Protein AF-A0A7X5P7T6-F1 (afdb_monomer)

Organism: Clostridium sporogenes (NCBI:txid1509)

Solvent-accessible surface area (backbone atoms only — not comparable to full-atom values): 5316 Å² total; per-residue (Å²): 132,85,77,64,58,49,72,68,60,46,48,50,56,51,62,74,71,53,60,89,77,46,47,81,42,83,73,48,78,44,51,32,74,54,85,85,52,95,58,90,76,57,48,68,48,75,92,50,49,82,36,61,24,46,32,29,36,32,21,41,86,84,66,49,66,45,27,42,38,36,26,38,46,84,64,42,32,30,39,28,43,47,90,65,74,42,42,41,41,80,79,84

Mean predicted aligned error: 4.64 Å

Sequence (92 aa):
MMKKITEIEAKNLAEENKQNGCVIEYIGVEDVPYKHAAQEYKVFPDELKNKKVYSFHELDKYGAASSQYYIDFEGNVYRDTLPINNQCVKIK

Secondary structure (DSSP, 8-state):
-PPPPPHHHHHHHHHHHPPTT-EEEEEEEEESS-TT-SS--SBPPTTTTT-EEEEEEEE-TTS-EEEEEEEETT--EEEEETTTT-B-EE--

Structure (mmCIF, N/CA/C/O backbone):
data_AF-A0A7X5P7T6-F1
#
_entry.id   AF-A0A7X5P7T6-F1
#
loop_
_atom_site.group_PDB
_atom_site.id
_atom_site.type_symbol
_atom_site.label_atom_id
_atom_site.label_alt_id
_atom_site.label_comp_id
_atom_site.label_asym_id
_atom_site.label_entity_id
_atom_site.label_seq_id
_atom_site.pdbx_PDB_ins_code
_atom_site.Cartn_x
_atom_site.Cartn_y
_atom_site.Cartn_z
_atom_site.occupancy
_atom_site.B_iso_or_equiv
_atom_site.auth_seq_id
_atom_site.auth_comp_id
_atom_site.auth_asym_id
_atom_site.auth_atom_id
_atom_site.pdbx_PDB_model_num
ATOM 1 N N . MET A 1 1 ? -23.507 -5.229 -1.205 1.00 53.94 1 MET A N 1
ATOM 2 C CA . MET A 1 1 ? -22.319 -4.440 -1.600 1.00 53.94 1 MET A CA 1
ATOM 3 C C . MET A 1 1 ? -21.327 -4.497 -0.459 1.00 53.94 1 MET A C 1
ATOM 5 O O . MET A 1 1 ? -21.723 -4.200 0.661 1.00 53.94 1 MET A O 1
ATOM 9 N N . MET A 1 2 ? -20.089 -4.916 -0.717 1.00 65.38 2 MET A N 1
ATOM 10 C CA . MET A 1 2 ? -19.023 -4.835 0.284 1.00 65.38 2 MET A CA 1
ATOM 11 C C . MET A 1 2 ? -18.681 -3.356 0.505 1.00 65.38 2 MET A C 1
ATOM 13 O O . MET A 1 2 ? -18.593 -2.592 -0.460 1.00 65.38 2 MET A O 1
ATOM 17 N N . LYS A 1 3 ? -18.584 -2.930 1.766 1.00 83.38 3 LYS A N 1
ATOM 18 C CA . LYS A 1 3 ? -18.232 -1.550 2.117 1.00 83.38 3 LYS A CA 1
ATOM 19 C C . LYS A 1 3 ? -16.764 -1.331 1.754 1.00 83.38 3 LYS A C 1
ATOM 21 O O . LYS A 1 3 ? -15.918 -2.099 2.194 1.00 83.38 3 LYS A O 1
ATOM 26 N N . LYS A 1 4 ? -16.483 -0.293 0.965 1.00 92.50 4 LYS A N 1
ATOM 27 C CA . LYS A 1 4 ? -15.109 0.125 0.679 1.00 92.50 4 LYS A CA 1
ATOM 28 C C . LYS A 1 4 ? -14.498 0.765 1.917 1.00 92.50 4 LYS A C 1
ATOM 30 O O . LYS A 1 4 ? -15.187 1.535 2.593 1.00 92.50 4 LYS A O 1
ATOM 35 N N . ILE A 1 5 ? -13.231 0.471 2.179 1.00 95.56 5 ILE A N 1
ATOM 36 C CA . ILE A 1 5 ? -12.490 1.173 3.224 1.00 95.56 5 ILE A CA 1
ATOM 37 C C . ILE A 1 5 ? -12.253 2.637 2.828 1.00 95.56 5 ILE A C 1
ATOM 39 O O . ILE A 1 5 ? -12.208 2.989 1.648 1.00 95.56 5 ILE A O 1
ATOM 43 N N . THR A 1 6 ? -12.132 3.489 3.832 1.00 96.50 6 THR A N 1
ATOM 44 C CA . THR A 1 6 ? -11.801 4.910 3.729 1.00 96.50 6 THR A CA 1
ATOM 45 C C . THR A 1 6 ? -10.289 5.124 3.699 1.00 96.50 6 THR A C 1
ATOM 47 O O . THR A 1 6 ? -9.514 4.237 4.047 1.00 96.50 6 THR A O 1
ATOM 50 N N . GLU A 1 7 ? -9.859 6.338 3.353 1.00 96.31 7 GLU A N 1
ATOM 51 C CA . GLU A 1 7 ? -8.446 6.738 3.419 1.00 96.31 7 GLU A CA 1
ATOM 52 C C . GLU A 1 7 ? -7.863 6.584 4.834 1.00 96.31 7 GLU A C 1
ATOM 54 O O . GLU A 1 7 ? -6.734 6.132 4.987 1.00 96.31 7 GLU A O 1
ATOM 59 N N . ILE A 1 8 ? -8.643 6.901 5.875 1.00 96.94 8 ILE A N 1
ATOM 60 C CA . ILE A 1 8 ? -8.214 6.765 7.276 1.00 96.94 8 ILE A CA 1
ATOM 61 C C . ILE A 1 8 ? -8.019 5.288 7.636 1.00 96.94 8 ILE A C 1
ATOM 63 O O . ILE A 1 8 ? -7.012 4.927 8.240 1.00 96.94 8 ILE A O 1
ATOM 67 N N . GLU A 1 9 ? -8.955 4.422 7.239 1.00 97.38 9 GLU A N 1
ATOM 68 C CA . GLU A 1 9 ? -8.835 2.971 7.437 1.00 97.38 9 GLU A CA 1
ATOM 69 C C . GLU A 1 9 ? -7.625 2.408 6.667 1.00 97.38 9 GLU A C 1
ATOM 71 O O . GLU A 1 9 ? -6.863 1.617 7.219 1.00 97.38 9 GLU A O 1
ATOM 76 N N . ALA A 1 10 ? -7.385 2.875 5.438 1.00 97.38 10 ALA A N 1
ATOM 77 C CA . ALA A 1 10 ? -6.215 2.500 4.646 1.00 97.38 10 ALA A CA 1
ATOM 78 C C . ALA A 1 10 ? -4.900 2.970 5.2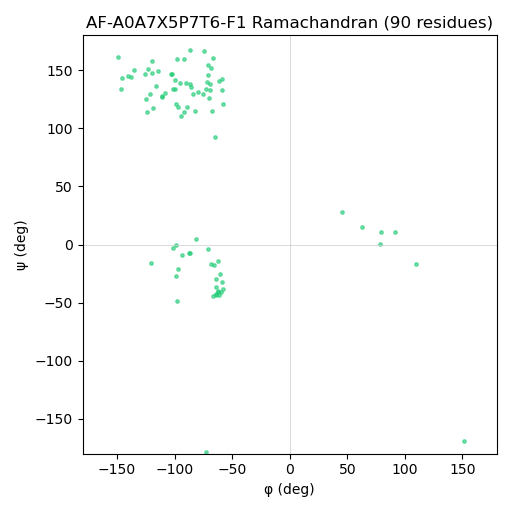85 1.00 97.38 10 ALA A C 1
ATOM 80 O O . ALA A 1 10 ? -3.936 2.207 5.350 1.00 97.38 10 ALA A O 1
ATOM 81 N N . LYS A 1 11 ? -4.865 4.202 5.808 1.00 97.50 11 LYS A N 1
ATOM 82 C CA . LYS A 1 11 ? -3.697 4.741 6.508 1.00 97.50 11 LYS A CA 1
ATOM 83 C C . LYS A 1 11 ? -3.373 3.914 7.747 1.00 97.50 11 LYS A C 1
ATOM 85 O O . LYS A 1 11 ? -2.212 3.583 7.951 1.00 97.50 11 LYS A O 1
ATOM 90 N N . ASN A 1 12 ? -4.377 3.534 8.537 1.00 97.44 12 ASN A N 1
ATOM 91 C CA . ASN A 1 12 ? -4.164 2.685 9.710 1.00 97.44 12 ASN A CA 1
ATOM 92 C C . ASN A 1 12 ? -3.539 1.336 9.324 1.00 97.44 12 ASN A C 1
ATOM 94 O O . ASN A 1 12 ? -2.605 0.891 9.981 1.00 97.44 12 ASN A O 1
ATOM 98 N N . LEU A 1 13 ? -3.987 0.726 8.221 1.00 97.56 13 LEU A N 1
ATOM 99 C CA . LEU A 1 13 ? -3.385 -0.506 7.705 1.00 97.56 13 LEU A CA 1
ATOM 100 C C . LEU A 1 13 ? -1.919 -0.314 7.287 1.00 97.56 13 LEU A C 1
ATOM 102 O O . LEU A 1 13 ? -1.094 -1.182 7.568 1.00 97.56 13 LEU A O 1
ATOM 106 N N . ALA A 1 14 ? -1.568 0.807 6.652 1.00 96.31 14 ALA A N 1
ATOM 107 C CA . ALA A 1 14 ? -0.169 1.126 6.353 1.00 96.31 14 ALA A CA 1
ATOM 108 C C . ALA A 1 14 ? 0.656 1.327 7.639 1.00 96.31 14 ALA A C 1
ATOM 110 O O . ALA A 1 14 ? 1.755 0.791 7.759 1.00 96.31 14 ALA A O 1
ATOM 111 N N . GLU A 1 15 ? 0.108 2.043 8.626 1.00 96.56 15 GLU A N 1
ATOM 112 C CA . GLU A 1 15 ? 0.765 2.317 9.910 1.00 96.56 15 GLU A CA 1
ATOM 113 C C . GLU A 1 15 ? 1.013 1.041 10.732 1.00 96.56 15 GLU A C 1
ATOM 115 O O . GLU A 1 15 ? 2.059 0.911 11.362 1.00 96.56 15 GLU A O 1
ATOM 120 N N . GLU A 1 16 ? 0.095 0.070 10.688 1.00 96.00 16 GLU A N 1
ATOM 121 C CA . GLU A 1 16 ? 0.245 -1.247 11.329 1.00 96.00 16 GLU A CA 1
ATOM 122 C C . GLU A 1 16 ? 1.398 -2.078 10.746 1.00 96.00 16 GLU A C 1
ATOM 124 O O . GLU A 1 16 ? 1.978 -2.905 11.449 1.00 96.00 16 GLU A O 1
ATOM 129 N N . ASN A 1 17 ? 1.714 -1.885 9.463 1.00 93.88 17 ASN A N 1
ATOM 130 C CA . ASN A 1 17 ? 2.712 -2.680 8.741 1.00 93.88 17 ASN A CA 1
ATOM 131 C C . ASN A 1 17 ? 4.062 -1.969 8.588 1.00 93.88 17 ASN A C 1
ATOM 133 O O . ASN A 1 17 ? 5.004 -2.557 8.047 1.00 93.88 17 ASN A O 1
ATOM 137 N N . LYS A 1 18 ? 4.165 -0.721 9.057 1.00 93.69 18 LYS A N 1
ATOM 138 C CA . LYS A 1 18 ? 5.364 0.093 8.886 1.00 93.69 18 LYS A CA 1
ATOM 139 C C . LYS A 1 18 ? 6.537 -0.394 9.727 1.00 93.69 18 LYS A C 1
ATOM 141 O O . LYS A 1 18 ? 6.388 -0.960 10.810 1.00 93.69 18 LYS A O 1
ATOM 146 N N . GLN A 1 19 ? 7.736 -0.084 9.265 1.00 90.56 19 GLN A N 1
ATOM 147 C CA . GLN A 1 19 ? 8.965 -0.303 10.004 1.00 90.56 19 GLN A CA 1
ATOM 148 C C . GLN A 1 19 ? 9.079 0.676 11.180 1.00 90.56 19 GLN A C 1
ATOM 150 O O . GLN A 1 19 ? 8.671 1.843 11.121 1.00 90.56 19 GLN A O 1
ATOM 155 N N . ASN A 1 20 ? 9.681 0.208 12.272 1.00 91.12 20 ASN A N 1
ATOM 156 C CA . ASN A 1 20 ? 9.910 1.036 13.452 1.00 91.12 20 ASN A CA 1
ATOM 157 C C . ASN A 1 20 ? 10.755 2.269 13.109 1.00 91.12 20 ASN A C 1
ATOM 159 O O . ASN A 1 20 ? 11.786 2.171 12.448 1.00 91.12 20 ASN A O 1
ATOM 163 N N . GLY A 1 21 ? 10.317 3.435 13.587 1.00 90.31 21 GLY A N 1
ATOM 164 C CA . GLY A 1 21 ? 10.976 4.712 13.307 1.00 90.31 21 GLY A CA 1
ATOM 165 C C . GLY A 1 21 ? 10.684 5.310 11.926 1.00 90.31 21 GLY A C 1
ATOM 166 O O . GLY A 1 21 ? 11.196 6.390 11.650 1.00 90.31 21 GLY A O 1
ATOM 167 N N . CYS A 1 22 ? 9.862 4.661 11.092 1.00 94.12 22 CYS A N 1
ATOM 168 C CA . CYS A 1 22 ? 9.370 5.237 9.839 1.00 94.12 22 CYS A CA 1
ATOM 169 C C . CYS A 1 22 ? 8.033 5.969 10.033 1.00 94.12 22 CYS A C 1
ATOM 171 O O . CYS A 1 22 ? 7.294 5.707 10.994 1.00 94.12 22 CYS A O 1
ATOM 173 N N . VAL A 1 23 ? 7.715 6.864 9.100 1.00 96.12 23 VAL A N 1
ATOM 174 C CA . VAL A 1 23 ? 6.439 7.591 9.022 1.00 96.12 23 VAL A CA 1
ATOM 175 C C . VAL A 1 23 ? 5.721 7.283 7.714 1.00 96.12 23 VAL A C 1
ATOM 177 O O . VAL A 1 23 ? 6.362 7.046 6.692 1.00 96.12 23 VAL A O 1
ATOM 180 N N . ILE A 1 24 ? 4.389 7.277 7.760 1.00 97.12 24 ILE A N 1
ATOM 181 C CA . ILE A 1 24 ? 3.536 7.045 6.595 1.00 97.12 24 ILE A CA 1
ATOM 182 C C . ILE A 1 24 ? 3.038 8.383 6.046 1.00 97.12 24 ILE A C 1
ATOM 184 O O . ILE A 1 24 ? 2.338 9.135 6.732 1.00 97.12 24 ILE A O 1
ATOM 188 N N . GLU A 1 25 ? 3.366 8.656 4.788 1.00 96.56 25 GLU A N 1
ATOM 189 C CA . GLU A 1 25 ? 2.910 9.825 4.040 1.00 96.56 25 GLU A CA 1
ATOM 190 C C . GLU A 1 25 ? 1.896 9.403 2.976 1.00 96.56 25 GLU A C 1
ATOM 192 O O . GLU A 1 25 ? 2.131 8.474 2.207 1.00 96.56 25 GLU A O 1
ATOM 197 N N . TYR A 1 26 ? 0.750 10.080 2.930 1.00 96.00 26 TYR A N 1
ATOM 198 C CA . TYR A 1 26 ? -0.269 9.805 1.924 1.00 96.00 26 TYR A CA 1
ATOM 199 C C . TYR A 1 26 ? 0.088 10.453 0.589 1.00 96.00 26 TYR A C 1
ATOM 201 O O . TYR A 1 26 ? 0.395 11.641 0.537 1.00 96.00 26 TYR A O 1
ATOM 209 N N . ILE A 1 27 ? 0.001 9.668 -0.483 1.00 93.50 27 ILE A N 1
ATOM 210 C CA . ILE A 1 27 ? 0.277 10.128 -1.846 1.00 93.50 27 ILE A CA 1
ATOM 211 C C . ILE A 1 27 ? -1.030 10.476 -2.555 1.00 93.50 27 ILE A C 1
ATOM 213 O O . ILE A 1 27 ? -1.153 11.540 -3.156 1.00 93.50 27 ILE A O 1
ATOM 217 N N . GLY A 1 28 ? -2.013 9.577 -2.491 1.00 94.50 28 GLY A N 1
ATOM 218 C CA . GLY A 1 28 ? -3.264 9.733 -3.220 1.00 94.50 28 GLY A CA 1
ATOM 219 C C . GLY A 1 28 ? -3.921 8.409 -3.583 1.00 94.50 28 GLY A C 1
ATOM 220 O O . GLY A 1 28 ? -3.523 7.335 -3.123 1.00 94.50 28 GLY A O 1
ATOM 221 N N . VAL A 1 29 ? -4.935 8.502 -4.442 1.00 94.94 29 VAL A N 1
ATOM 222 C CA . VAL A 1 29 ? -5.575 7.345 -5.070 1.00 94.94 29 VAL A CA 1
ATOM 223 C C . VAL A 1 29 ? -4.980 7.137 -6.457 1.00 94.94 29 VAL A C 1
ATOM 225 O O . VAL A 1 29 ? -5.144 7.982 -7.335 1.00 94.94 29 VAL A O 1
ATOM 228 N N . GLU A 1 30 ? -4.360 5.982 -6.667 1.00 91.25 30 GLU A N 1
ATOM 229 C CA . GLU A 1 30 ? -3.614 5.656 -7.884 1.00 91.25 30 GLU A CA 1
ATOM 230 C C . GLU A 1 30 ? -4.285 4.520 -8.666 1.00 91.25 30 GLU A C 1
ATOM 232 O O . GLU A 1 30 ? -4.936 3.647 -8.088 1.00 91.25 30 GLU A O 1
ATOM 237 N N . ASP A 1 31 ? -4.139 4.540 -9.994 1.00 90.94 31 ASP A N 1
ATOM 238 C CA . ASP A 1 31 ? -4.469 3.402 -10.862 1.00 90.94 31 ASP A CA 1
ATOM 239 C C . ASP A 1 31 ? -3.251 2.466 -10.946 1.00 90.94 31 ASP A C 1
ATOM 241 O O . ASP A 1 31 ? -2.127 2.945 -11.086 1.00 90.94 31 ASP A O 1
ATOM 245 N N . VAL A 1 32 ? -3.460 1.146 -10.893 1.00 88.00 32 VAL A N 1
ATOM 246 C CA . VAL A 1 32 ? -2.380 0.146 -10.989 1.00 88.00 32 VAL A CA 1
ATOM 247 C C . VAL A 1 32 ? -2.468 -0.634 -12.314 1.00 88.00 32 VAL A C 1
ATOM 249 O O . VAL A 1 32 ? -3.510 -1.232 -12.578 1.00 88.00 32 VAL A O 1
ATOM 252 N N . PRO A 1 33 ? -1.399 -0.714 -13.130 1.00 83.25 33 PRO A N 1
ATOM 253 C CA . PRO A 1 33 ? -0.183 0.087 -13.026 1.00 83.25 33 PRO A CA 1
ATOM 254 C C . PRO A 1 33 ? -0.473 1.567 -13.315 1.00 83.25 33 PRO A C 1
ATOM 256 O O . PRO A 1 33 ? -1.477 1.918 -13.940 1.00 83.25 33 PRO A O 1
ATOM 259 N N . TYR A 1 34 ? 0.430 2.436 -12.870 1.00 77.88 34 TYR A N 1
ATOM 260 C CA . TYR A 1 34 ? 0.289 3.879 -13.020 1.00 77.88 34 TYR A CA 1
ATOM 261 C C . TYR A 1 34 ? 0.144 4.288 -14.482 1.00 77.88 34 TYR A C 1
ATOM 263 O O . TYR A 1 34 ? 1.051 4.089 -15.288 1.00 77.88 34 TYR A O 1
ATOM 271 N N . LYS A 1 35 ? -0.967 4.949 -14.816 1.00 70.00 35 LYS A N 1
ATOM 272 C CA . LYS A 1 35 ? -1.245 5.409 -16.188 1.00 70.00 35 LYS A CA 1
ATOM 273 C C . LYS A 1 35 ? -0.206 6.386 -16.740 1.00 70.00 35 LYS A C 1
ATOM 275 O O . LYS A 1 35 ? -0.074 6.504 -17.952 1.00 70.00 35 LYS A O 1
ATOM 280 N N . HIS A 1 36 ? 0.488 7.112 -15.866 1.00 68.62 36 HIS A N 1
ATOM 281 C CA . HIS A 1 36 ? 1.480 8.118 -16.247 1.00 68.62 36 HIS A CA 1
ATOM 282 C C . HIS A 1 36 ? 2.889 7.536 -16.446 1.00 68.62 36 HIS A C 1
ATOM 284 O O . HIS A 1 36 ? 3.786 8.251 -16.892 1.00 68.62 36 HIS A O 1
ATOM 290 N N . ALA A 1 37 ? 3.110 6.260 -16.119 1.00 63.97 37 ALA A N 1
ATOM 291 C CA . ALA A 1 37 ? 4.403 5.625 -16.306 1.00 63.97 37 ALA A CA 1
ATOM 292 C C . ALA A 1 37 ? 4.556 5.159 -17.760 1.00 63.97 37 ALA A C 1
ATOM 294 O O . ALA A 1 37 ? 3.846 4.268 -18.216 1.00 63.97 37 ALA A O 1
ATOM 295 N N . ALA A 1 38 ? 5.504 5.753 -18.490 1.00 57.00 38 ALA A N 1
ATOM 296 C CA . ALA A 1 38 ? 5.795 5.392 -19.882 1.00 57.00 38 ALA A CA 1
ATOM 297 C C . ALA A 1 38 ? 6.360 3.963 -20.042 1.00 57.00 38 ALA A C 1
ATOM 299 O O . ALA A 1 38 ? 6.343 3.412 -21.140 1.00 57.00 38 ALA A O 1
ATOM 300 N N . GLN A 1 39 ? 6.859 3.368 -18.956 1.00 64.44 39 GLN A N 1
ATOM 301 C CA . GLN A 1 39 ? 7.401 2.015 -18.908 1.00 64.44 39 GLN A CA 1
ATOM 302 C C . GLN A 1 39 ? 6.973 1.336 -17.603 1.00 64.44 39 GLN A C 1
ATOM 304 O O . GLN A 1 39 ? 6.887 1.989 -16.560 1.00 64.44 39 GLN A O 1
ATOM 309 N N . GLU A 1 40 ? 6.730 0.024 -17.652 1.00 65.44 40 GLU A N 1
ATOM 310 C CA . GLU A 1 40 ? 6.499 -0.791 -16.457 1.00 65.44 40 GLU A CA 1
ATOM 311 C C . GLU A 1 40 ? 7.775 -0.814 -15.604 1.00 65.44 40 GLU A C 1
ATOM 313 O O . GLU A 1 40 ? 8.684 -1.612 -15.816 1.00 65.44 40 GLU A O 1
ATOM 318 N N . TYR A 1 41 ? 7.865 0.115 -14.653 1.00 72.44 41 TYR A N 1
ATOM 319 C CA . TYR A 1 41 ? 8.994 0.216 -13.728 1.00 72.44 41 TYR A CA 1
ATOM 320 C C . TYR A 1 41 ? 8.821 -0.671 -12.492 1.00 72.44 41 TYR A C 1
ATOM 322 O O . TYR A 1 41 ? 9.731 -0.758 -11.674 1.00 72.44 41 TYR A O 1
ATOM 330 N N . LYS A 1 42 ? 7.646 -1.293 -12.334 1.00 81.56 42 LYS A N 1
ATOM 331 C CA . LYS A 1 42 ? 7.244 -2.041 -11.146 1.00 81.56 42 LYS A CA 1
ATOM 332 C C . LYS A 1 42 ? 6.352 -3.218 -11.525 1.00 81.56 42 LYS A C 1
ATOM 334 O O . LYS A 1 42 ? 5.408 -3.063 -12.297 1.00 81.56 42 LYS A O 1
ATOM 339 N N . VAL A 1 43 ? 6.646 -4.385 -10.962 1.00 87.81 43 VAL A N 1
ATOM 340 C CA . VAL A 1 43 ? 5.850 -5.601 -11.132 1.00 87.81 43 VAL A CA 1
ATOM 341 C C . VAL A 1 43 ? 4.786 -5.639 -10.044 1.00 87.81 43 VAL A C 1
ATOM 343 O O . VAL A 1 43 ? 5.107 -5.682 -8.856 1.00 87.81 43 VAL A O 1
ATOM 346 N N . PHE A 1 44 ? 3.522 -5.633 -10.459 1.00 90.12 44 PHE A N 1
ATOM 347 C CA . PHE A 1 44 ? 2.370 -5.729 -9.566 1.00 90.12 44 PHE A CA 1
AT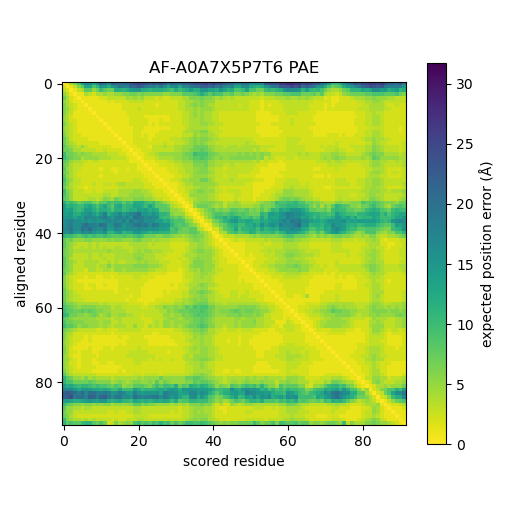OM 348 C C . PHE A 1 44 ? 1.748 -7.130 -9.585 1.00 90.12 44 PHE A C 1
ATOM 350 O O . PHE A 1 44 ? 1.719 -7.754 -10.652 1.00 90.12 44 PHE A O 1
ATOM 357 N N . PRO A 1 45 ? 1.191 -7.607 -8.454 1.00 91.25 45 PRO A N 1
ATOM 358 C CA . PRO A 1 45 ? 0.382 -8.821 -8.425 1.00 91.25 45 PRO A CA 1
ATOM 359 C C . PRO A 1 45 ? -0.820 -8.697 -9.364 1.00 91.25 45 PRO A C 1
ATOM 361 O O . PRO A 1 45 ? -1.432 -7.631 -9.449 1.00 91.25 45 PRO A O 1
ATOM 364 N N . ASP A 1 46 ? -1.192 -9.788 -10.036 1.00 89.94 46 ASP A N 1
ATOM 365 C CA . ASP A 1 46 ? -2.293 -9.772 -11.011 1.00 89.94 46 ASP A CA 1
ATOM 366 C C . ASP A 1 46 ? -3.627 -9.332 -10.393 1.00 89.94 46 ASP A C 1
ATOM 368 O O . ASP A 1 46 ? -4.405 -8.636 -11.037 1.00 89.94 46 ASP A O 1
ATOM 372 N N . GLU A 1 47 ? -3.857 -9.650 -9.117 1.00 90.62 47 GLU A N 1
ATOM 373 C CA . GLU A 1 47 ? -5.047 -9.230 -8.366 1.00 90.62 47 GLU A CA 1
ATOM 374 C C . GLU A 1 47 ? -5.120 -7.723 -8.078 1.00 90.62 47 GLU A C 1
ATOM 376 O O . GLU A 1 47 ? -6.192 -7.224 -7.731 1.00 90.62 47 GLU A O 1
ATOM 381 N N . LEU A 1 48 ? -4.001 -7.003 -8.202 1.00 90.81 48 LEU A N 1
ATOM 382 C CA . LEU A 1 48 ? -3.928 -5.554 -8.018 1.00 90.81 48 LEU A CA 1
ATOM 383 C C . LEU A 1 48 ? -3.992 -4.799 -9.352 1.00 90.81 48 LEU A C 1
ATOM 385 O O . LEU A 1 48 ? -4.347 -3.621 -9.379 1.00 90.81 48 LEU A O 1
ATOM 389 N N . LYS A 1 49 ? -3.679 -5.464 -10.469 1.00 89.06 49 LYS A N 1
ATOM 390 C CA . LYS A 1 49 ? -3.743 -4.858 -11.803 1.00 89.06 49 LYS A CA 1
ATOM 391 C C . LYS A 1 49 ? -5.174 -4.425 -12.130 1.00 89.06 49 LYS A C 1
ATOM 393 O O . LYS A 1 49 ? -6.146 -5.118 -11.843 1.00 89.06 49 LYS A O 1
ATOM 398 N N . ASN A 1 50 ? -5.292 -3.273 -12.779 1.00 87.94 50 ASN A N 1
ATOM 399 C CA . ASN A 1 50 ? -6.537 -2.597 -13.141 1.00 87.94 50 ASN A CA 1
ATOM 400 C C . ASN A 1 50 ? -7.407 -2.154 -11.946 1.00 87.94 50 ASN A C 1
ATOM 402 O O . ASN A 1 50 ? -8.580 -1.822 -12.139 1.00 87.94 50 ASN A O 1
ATOM 406 N N . LYS A 1 51 ? -6.858 -2.119 -10.723 1.00 91.06 51 LYS A N 1
ATOM 407 C CA . LYS A 1 51 ? -7.539 -1.572 -9.541 1.00 91.06 51 LYS A CA 1
ATOM 408 C C . LYS A 1 51 ? -7.107 -0.135 -9.244 1.00 91.06 51 LYS A C 1
ATOM 410 O O . LYS A 1 51 ? -6.040 0.320 -9.654 1.00 91.06 51 LYS A O 1
ATOM 415 N N . LYS A 1 52 ? -7.962 0.551 -8.480 1.00 93.88 52 LYS A N 1
ATOM 416 C CA . LYS A 1 52 ? -7.619 1.778 -7.756 1.00 93.88 52 LYS A CA 1
ATOM 417 C C . LYS A 1 52 ? -7.229 1.438 -6.326 1.00 93.88 52 LYS A C 1
ATOM 419 O O . LYS A 1 52 ? -7.894 0.615 -5.695 1.00 93.88 52 LYS A O 1
ATOM 424 N N . VAL A 1 53 ? -6.192 2.096 -5.832 1.00 95.44 53 VAL A N 1
ATOM 425 C CA . VAL A 1 53 ? -5.627 1.858 -4.500 1.00 95.44 53 VAL A CA 1
ATOM 426 C C . VAL A 1 53 ? -5.355 3.178 -3.797 1.00 95.44 53 VAL A C 1
ATOM 428 O O . 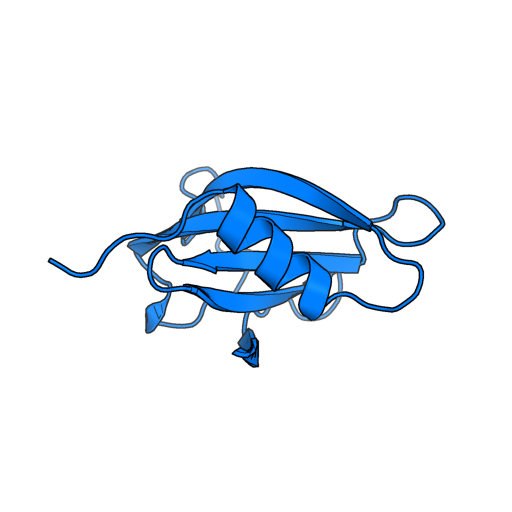VAL A 1 53 ? -5.046 4.173 -4.450 1.00 95.44 53 VAL A O 1
ATOM 431 N N . TYR A 1 54 ? -5.436 3.181 -2.470 1.00 97.19 54 TYR A N 1
ATOM 432 C CA . TYR A 1 54 ? -4.797 4.211 -1.662 1.00 97.19 54 TYR A CA 1
ATOM 433 C C . TYR A 1 54 ? -3.295 3.944 -1.626 1.00 97.19 54 TYR A C 1
ATOM 435 O O . TYR A 1 54 ? -2.876 2.822 -1.346 1.00 97.19 54 TYR A O 1
ATOM 443 N N . SER A 1 55 ? -2.497 4.964 -1.915 1.00 95.44 55 SER A N 1
ATOM 444 C CA . SER A 1 55 ? -1.047 4.862 -2.011 1.00 95.44 55 SER A CA 1
ATOM 445 C C . SER A 1 55 ? -0.367 5.701 -0.933 1.00 95.44 55 SER A C 1
ATOM 447 O O . SER A 1 55 ? -0.739 6.857 -0.714 1.00 95.44 55 SER A O 1
ATOM 449 N N . PHE A 1 56 ? 0.656 5.135 -0.294 1.00 96.31 56 PHE A N 1
ATOM 450 C CA . PHE A 1 56 ? 1.416 5.791 0.768 1.00 96.31 56 PHE A CA 1
ATOM 451 C C . PHE A 1 56 ? 2.917 5.538 0.627 1.00 96.31 56 PHE A C 1
ATOM 453 O O . PHE A 1 56 ? 3.324 4.432 0.276 1.00 96.31 56 PHE A O 1
ATOM 460 N N . HIS A 1 57 ? 3.742 6.527 0.963 1.00 94.94 57 HIS A N 1
ATOM 461 C CA . HIS A 1 57 ? 5.172 6.325 1.171 1.00 94.94 57 HIS A CA 1
ATOM 4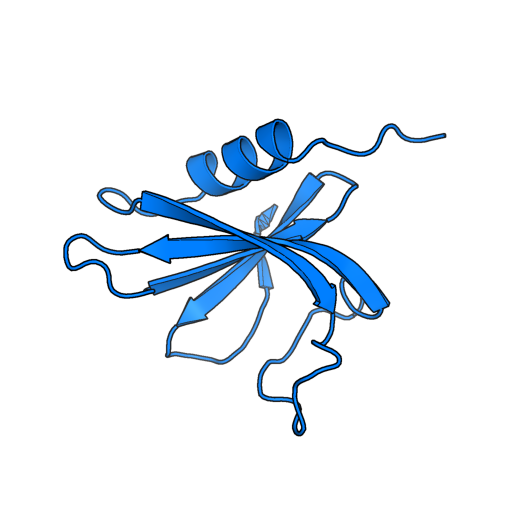62 C C .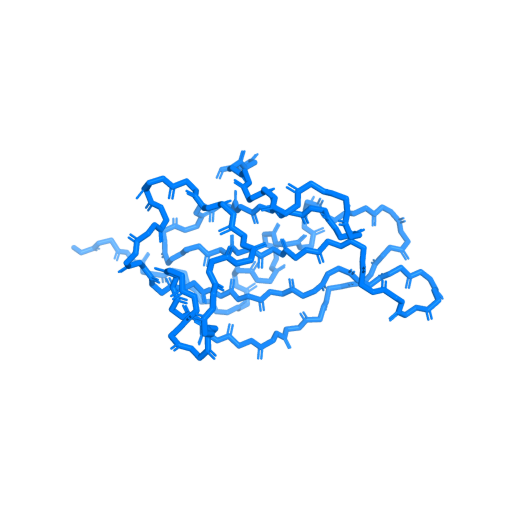 HIS A 1 57 ? 5.464 5.985 2.627 1.00 94.94 57 HIS A C 1
ATOM 464 O O . HIS A 1 57 ? 4.925 6.594 3.549 1.00 94.94 57 HIS A O 1
ATOM 470 N N . GLU A 1 58 ? 6.374 5.041 2.820 1.00 95.12 58 GLU A N 1
ATOM 471 C CA . GLU A 1 58 ? 7.093 4.856 4.070 1.00 95.12 58 GLU A CA 1
ATOM 472 C C . GLU A 1 58 ? 8.383 5.663 3.999 1.00 95.12 58 GLU A C 1
ATOM 474 O O . GLU A 1 58 ? 9.248 5.362 3.177 1.00 95.12 58 GLU A O 1
ATOM 479 N N . LEU A 1 59 ? 8.511 6.688 4.837 1.00 94.62 59 LEU A N 1
ATOM 480 C CA . LEU A 1 59 ? 9.723 7.494 4.923 1.00 94.62 59 LEU A CA 1
ATOM 481 C C . LEU A 1 59 ? 10.533 7.074 6.148 1.00 94.62 59 LEU A C 1
ATOM 483 O O . LEU A 1 59 ? 9.987 6.932 7.246 1.00 94.62 59 LEU A O 1
ATOM 487 N N . ASP A 1 60 ? 11.837 6.892 5.964 1.00 92.25 60 ASP A N 1
ATOM 488 C CA . ASP A 1 60 ? 12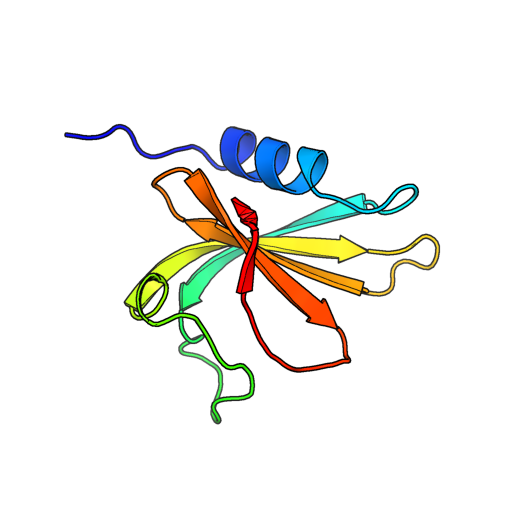.766 6.636 7.058 1.00 92.25 60 ASP A CA 1
ATOM 489 C C . ASP A 1 60 ? 13.024 7.897 7.909 1.00 92.25 60 ASP A C 1
ATOM 491 O O . ASP A 1 60 ? 12.491 8.982 7.666 1.00 92.25 60 ASP A O 1
ATOM 495 N N . LYS A 1 61 ? 13.885 7.775 8.925 1.00 89.69 61 LYS A N 1
ATOM 496 C CA . LYS A 1 61 ? 14.241 8.891 9.821 1.00 89.69 61 LYS A CA 1
ATOM 497 C C . LYS A 1 61 ? 14.924 10.081 9.125 1.00 89.69 61 LYS A C 1
ATOM 499 O O . LYS A 1 61 ? 15.066 11.133 9.743 1.00 89.69 61 LYS A O 1
ATOM 504 N N . TYR A 1 62 ? 15.396 9.904 7.892 1.00 89.69 62 TYR A N 1
ATOM 505 C CA . TYR A 1 62 ? 16.002 10.947 7.066 1.00 89.69 62 TYR A CA 1
ATOM 506 C C . TYR A 1 62 ? 15.006 11.535 6.056 1.00 89.69 62 TYR A C 1
ATOM 508 O O . TYR A 1 62 ? 15.370 12.439 5.307 1.00 89.69 62 TYR A O 1
ATOM 516 N N . GLY A 1 63 ? 13.759 11.050 6.043 1.00 87.62 63 GLY A N 1
ATOM 517 C CA . GLY A 1 63 ? 12.728 11.456 5.092 1.00 87.62 63 GLY A CA 1
ATOM 518 C C . GLY A 1 63 ? 12.859 10.784 3.724 1.00 87.62 63 GLY A C 1
ATOM 519 O O . GLY A 1 63 ? 12.192 11.206 2.783 1.00 87.62 63 GLY A O 1
ATOM 520 N N . ALA A 1 64 ? 13.710 9.763 3.583 1.00 89.19 64 ALA A N 1
ATOM 521 C CA . ALA A 1 64 ? 13.860 9.031 2.332 1.00 89.19 64 ALA A CA 1
ATOM 522 C C . ALA A 1 64 ? 12.810 7.918 2.235 1.00 89.19 64 ALA A C 1
ATOM 524 O O . ALA A 1 64 ? 12.591 7.182 3.198 1.00 89.19 64 ALA A O 1
ATOM 525 N N . ALA A 1 65 ? 12.180 7.775 1.066 1.00 88.06 65 ALA A N 1
ATOM 526 C CA . ALA A 1 65 ? 11.208 6.713 0.835 1.00 88.06 65 ALA A CA 1
ATOM 527 C C . ALA A 1 65 ? 11.899 5.340 0.830 1.00 88.06 65 ALA A C 1
ATOM 529 O O . ALA A 1 65 ? 12.723 5.051 -0.039 1.00 88.06 65 ALA A O 1
ATOM 530 N N . SER A 1 66 ? 11.559 4.504 1.809 1.00 89.94 66 SER A N 1
ATOM 531 C CA . SER A 1 66 ? 12.088 3.148 1.986 1.00 89.94 66 SER A CA 1
ATOM 532 C C . SER A 1 66 ? 11.140 2.077 1.447 1.00 89.94 66 SER A C 1
ATOM 534 O O . SER A 1 66 ? 11.591 1.018 1.014 1.00 89.94 66 SER A O 1
ATOM 536 N N . SER A 1 67 ? 9.837 2.362 1.417 1.00 92.06 67 SER A N 1
ATOM 537 C CA . SER A 1 67 ? 8.807 1.490 0.848 1.00 92.06 67 SER A CA 1
ATOM 538 C C . SER A 1 67 ? 7.646 2.308 0.287 1.00 92.06 67 SER A C 1
ATOM 540 O O . SER A 1 67 ? 7.425 3.455 0.682 1.00 92.06 67 SER A O 1
ATOM 542 N N . GLN A 1 68 ? 6.850 1.686 -0.580 1.00 93.62 68 GLN A N 1
ATOM 543 C CA . GLN A 1 68 ? 5.543 2.199 -0.975 1.00 93.62 68 GLN A CA 1
ATOM 544 C C . GLN A 1 68 ? 4.457 1.174 -0.641 1.00 93.62 68 GLN A C 1
ATOM 546 O O . GLN A 1 68 ? 4.582 -0.003 -0.985 1.00 93.62 68 GLN A O 1
ATOM 551 N N . TYR A 1 69 ? 3.398 1.622 0.035 1.00 95.38 69 TYR A N 1
ATOM 552 C CA . TYR A 1 69 ? 2.216 0.823 0.347 1.00 95.38 69 TYR A CA 1
ATOM 553 C C . TYR A 1 69 ? 1.086 1.122 -0.631 1.00 95.38 69 TYR A C 1
ATOM 555 O O . TYR A 1 69 ? 0.824 2.279 -0.962 1.00 95.38 69 TYR A O 1
ATOM 563 N N . TYR A 1 70 ? 0.365 0.071 -1.005 1.00 95.50 70 TYR A N 1
ATOM 564 C CA . TYR A 1 70 ? -0.878 0.131 -1.759 1.00 95.50 70 TYR A CA 1
ATOM 565 C C . TYR A 1 70 ? -1.942 -0.609 -0.978 1.00 95.50 70 TYR A C 1
ATOM 567 O O . TYR A 1 70 ? -1.762 -1.779 -0.647 1.00 95.50 70 TYR A O 1
ATOM 575 N N . ILE A 1 71 ? -3.054 0.054 -0.701 1.00 97.00 71 ILE A N 1
ATOM 576 C CA . ILE A 1 71 ? -4.190 -0.567 -0.036 1.00 97.00 71 ILE A CA 1
ATOM 577 C C . ILE A 1 71 ? -5.378 -0.491 -0.979 1.00 97.00 71 ILE A C 1
ATOM 579 O O . ILE A 1 71 ? -5.812 0.599 -1.365 1.00 97.00 71 ILE A O 1
ATOM 583 N N . ASP A 1 72 ? -5.883 -1.651 -1.392 1.00 95.75 72 ASP A N 1
ATOM 584 C CA . ASP A 1 72 ? -7.080 -1.688 -2.222 1.00 95.75 72 ASP A CA 1
ATOM 585 C C . ASP A 1 72 ? -8.335 -1.373 -1.396 1.00 95.75 72 ASP A C 1
ATOM 587 O O . ASP A 1 72 ? -8.329 -1.345 -0.165 1.00 95.75 72 ASP A O 1
ATOM 591 N N . PHE A 1 73 ? -9.448 -1.101 -2.071 1.00 95.56 73 PHE A N 1
ATOM 592 C CA . PHE A 1 73 ? -10.678 -0.712 -1.378 1.00 95.56 73 PHE A CA 1
ATOM 593 C C . PHE A 1 73 ? -11.353 -1.849 -0.599 1.00 95.56 73 PHE A C 1
ATOM 595 O O . PHE A 1 73 ? -12.349 -1.598 0.079 1.00 95.56 73 PHE A O 1
ATOM 602 N N . GLU A 1 74 ? -10.826 -3.070 -0.681 1.00 94.75 74 GLU A N 1
ATOM 603 C CA . GLU A 1 74 ? -11.253 -4.222 0.114 1.00 94.75 74 GLU A CA 1
ATOM 604 C C . GLU A 1 74 ? -10.406 -4.379 1.389 1.00 94.75 74 GLU A C 1
ATOM 606 O O . GLU A 1 74 ? -10.776 -5.152 2.269 1.00 94.75 74 GLU A O 1
ATOM 611 N N . GLY A 1 75 ? -9.318 -3.609 1.525 1.00 94.50 75 GLY A N 1
ATOM 612 C CA . GLY A 1 75 ? -8.419 -3.631 2.678 1.00 94.50 75 GLY A CA 1
ATOM 613 C C . GLY A 1 75 ? -7.242 -4.592 2.548 1.00 94.50 75 GLY A C 1
ATOM 614 O O . GLY A 1 75 ? -6.540 -4.809 3.535 1.00 94.50 75 GLY A O 1
ATOM 615 N N . ASN A 1 76 ? -6.997 -5.141 1.355 1.00 95.81 76 ASN A N 1
ATOM 616 C CA . ASN A 1 76 ? -5.775 -5.891 1.083 1.00 95.81 76 ASN A CA 1
ATOM 617 C C . ASN A 1 76 ? -4.584 -4.927 1.064 1.00 95.81 76 ASN A C 1
ATOM 619 O O . ASN A 1 76 ? -4.674 -3.840 0.481 1.00 95.81 76 ASN A O 1
ATOM 623 N N . VAL A 1 77 ? -3.467 -5.332 1.667 1.00 96.31 77 VAL A N 1
ATOM 624 C CA . VAL A 1 77 ? -2.268 -4.495 1.781 1.00 96.31 77 VAL A CA 1
ATOM 625 C C . VAL A 1 77 ? -1.166 -5.076 0.918 1.00 96.31 77 VAL A C 1
ATOM 627 O O . VAL A 1 77 ? -0.786 -6.241 1.049 1.00 96.31 77 VAL A O 1
ATOM 630 N N . TYR A 1 78 ? -0.607 -4.228 0.069 1.00 95.50 78 TYR A N 1
ATOM 631 C CA . TYR A 1 78 ? 0.527 -4.540 -0.778 1.00 95.50 78 TYR A CA 1
ATOM 632 C C . TYR A 1 78 ? 1.654 -3.556 -0.507 1.00 95.50 78 TYR A C 1
ATOM 634 O O . TYR A 1 78 ? 1.420 -2.406 -0.133 1.00 95.50 78 TYR A O 1
ATOM 642 N N . ARG A 1 79 ? 2.887 -4.007 -0.701 1.00 93.19 79 ARG A N 1
ATOM 643 C CA . ARG A 1 79 ? 4.082 -3.211 -0.454 1.00 93.19 79 ARG A CA 1
ATOM 644 C C . ARG A 1 79 ? 5.166 -3.553 -1.460 1.00 93.19 79 ARG A C 1
ATOM 646 O O . ARG A 1 79 ? 5.353 -4.719 -1.796 1.00 93.19 79 ARG A O 1
ATOM 653 N N . ASP A 1 80 ? 5.925 -2.552 -1.874 1.00 90.56 80 ASP A N 1
A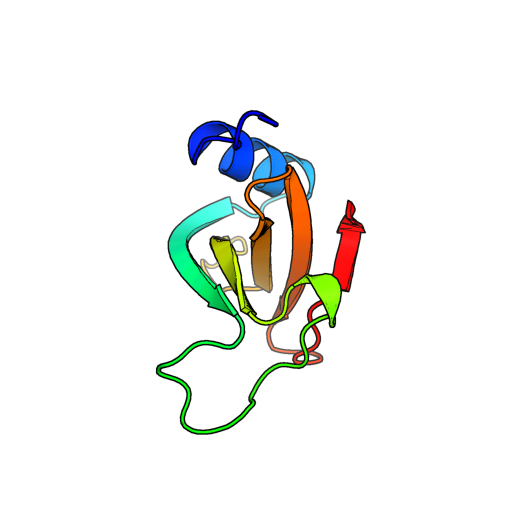TOM 654 C CA . ASP A 1 80 ? 7.281 -2.751 -2.385 1.00 90.56 80 ASP A CA 1
ATOM 655 C C . ASP A 1 80 ? 8.299 -2.008 -1.532 1.00 90.56 80 ASP A C 1
ATOM 657 O O . ASP A 1 80 ? 7.969 -1.068 -0.811 1.00 90.56 80 ASP A O 1
ATOM 661 N N . THR A 1 81 ? 9.541 -2.469 -1.609 1.00 85.94 81 THR A N 1
ATOM 662 C CA . THR A 1 81 ? 10.686 -1.823 -0.975 1.00 85.94 81 THR A CA 1
ATOM 663 C C . THR A 1 81 ? 11.416 -1.004 -2.036 1.00 85.94 81 THR A C 1
ATOM 665 O O . THR A 1 81 ? 11.669 -1.484 -3.143 1.00 85.94 81 THR A O 1
ATOM 668 N N . LEU A 1 82 ? 11.771 0.230 -1.699 1.00 77.62 82 LEU A N 1
ATOM 669 C CA . LEU A 1 82 ? 12.545 1.124 -2.551 1.00 77.62 82 LEU A CA 1
ATOM 670 C C . LEU A 1 82 ? 14.004 1.172 -2.072 1.00 77.62 82 LEU A C 1
ATOM 672 O O . LEU A 1 82 ? 14.269 1.065 -0.876 1.00 77.62 82 LEU A O 1
ATOM 676 N N . PRO A 1 83 ? 14.983 1.323 -2.981 1.00 67.44 83 PRO A N 1
ATOM 677 C CA . PRO A 1 83 ? 14.893 1.177 -4.440 1.00 67.44 83 PRO A CA 1
ATOM 678 C C . PRO A 1 83 ? 14.972 -0.298 -4.895 1.00 67.44 83 PRO A C 1
ATOM 680 O O . PRO A 1 83 ? 15.094 -0.591 -6.083 1.00 67.44 83 PRO A O 1
ATOM 683 N N . ILE A 1 84 ? 15.002 -1.233 -3.943 1.00 61.09 84 ILE A N 1
ATOM 684 C CA . ILE A 1 84 ? 15.440 -2.609 -4.154 1.00 61.09 84 ILE A CA 1
ATOM 685 C C . ILE A 1 84 ? 14.226 -3.495 -4.443 1.00 61.09 84 ILE A C 1
ATOM 687 O O . ILE A 1 84 ? 13.439 -3.797 -3.550 1.00 61.09 84 ILE A O 1
ATOM 691 N N . ASN A 1 85 ? 14.156 -3.946 -5.698 1.00 64.75 85 ASN A N 1
ATOM 692 C CA . ASN A 1 85 ? 13.353 -5.045 -6.256 1.00 64.75 85 ASN A CA 1
ATOM 693 C C . ASN A 1 85 ? 12.199 -4.652 -7.175 1.00 64.75 85 ASN A C 1
ATOM 695 O O . ASN A 1 85 ? 11.767 -5.522 -7.924 1.00 64.75 85 ASN A O 1
ATOM 699 N N . ASN A 1 86 ? 11.733 -3.393 -7.192 1.00 74.06 86 ASN A N 1
ATOM 700 C CA . ASN A 1 86 ? 10.636 -2.949 -8.077 1.00 74.06 86 ASN A CA 1
ATOM 701 C C . ASN A 1 86 ? 9.443 -3.933 -8.102 1.00 74.06 86 ASN A C 1
ATOM 703 O O . ASN A 1 86 ? 8.734 -4.051 -9.099 1.00 74.06 86 ASN A O 1
ATOM 707 N N . GLN A 1 87 ? 9.239 -4.683 -7.019 1.00 87.50 87 GLN A N 1
ATOM 708 C CA . GLN A 1 87 ? 8.289 -5.779 -6.952 1.00 87.50 87 GLN A CA 1
ATOM 709 C C . GLN A 1 87 ? 7.341 -5.500 -5.803 1.00 87.50 87 GLN A C 1
ATOM 711 O O . GLN A 1 87 ? 7.738 -5.482 -4.638 1.00 87.50 87 GLN A O 1
ATOM 716 N N . CYS A 1 88 ? 6.085 -5.282 -6.162 1.00 91.31 88 CYS A N 1
ATOM 717 C CA . CYS A 1 88 ? 5.000 -5.138 -5.221 1.00 91.31 88 CYS A CA 1
ATOM 718 C C . CYS A 1 88 ? 4.503 -6.534 -4.831 1.00 91.31 88 CYS A C 1
ATOM 720 O O . CYS A 1 88 ? 4.243 -7.380 -5.690 1.00 91.31 88 CYS A O 1
ATOM 722 N N . VAL A 1 89 ? 4.387 -6.786 -3.532 1.00 92.75 89 VAL A N 1
ATOM 723 C CA . VAL A 1 89 ? 3.910 -8.054 -2.975 1.00 92.75 89 VAL A CA 1
ATOM 724 C C . VAL A 1 89 ? 2.748 -7.801 -2.030 1.00 92.75 89 VAL A C 1
ATOM 726 O O . VAL A 1 89 ? 2.703 -6.778 -1.351 1.00 92.75 89 VAL A O 1
ATOM 729 N N . LYS A 1 90 ? 1.804 -8.741 -1.973 1.00 94.88 90 LYS A N 1
ATOM 730 C CA . LYS A 1 90 ? 0.752 -8.729 -0.955 1.00 94.88 90 LYS A CA 1
ATOM 731 C C . LYS A 1 90 ? 1.350 -9.115 0.395 1.00 94.88 90 LYS A C 1
ATOM 733 O O . LYS A 1 90 ? 2.084 -10.099 0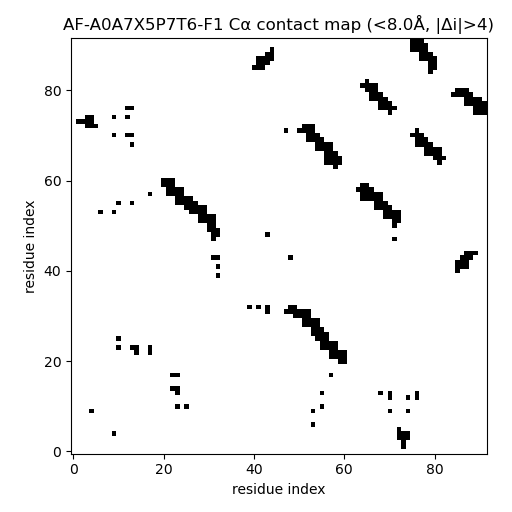.471 1.00 94.88 90 LYS A O 1
ATOM 738 N N . ILE A 1 91 ? 1.023 -8.365 1.440 1.00 94.31 91 ILE A N 1
ATOM 739 C CA . ILE A 1 91 ? 1.490 -8.615 2.811 1.00 94.31 91 ILE A CA 1
ATOM 740 C C . ILE A 1 91 ? 0.346 -8.853 3.804 1.00 94.31 91 ILE A C 1
ATOM 742 O O . I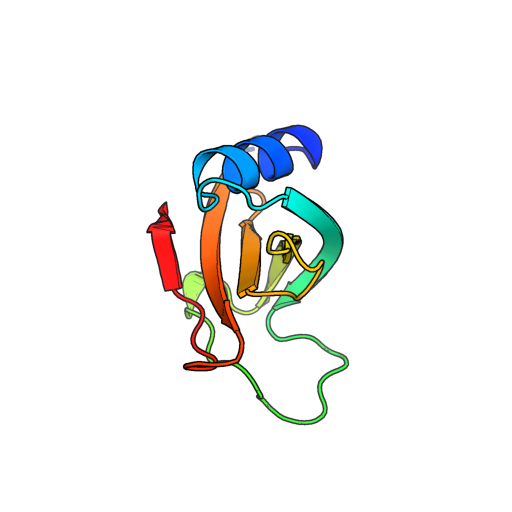LE A 1 91 ? 0.598 -9.374 4.888 1.00 94.31 91 ILE A O 1
ATOM 746 N N . LYS A 1 92 ? -0.894 -8.502 3.442 1.00 89.25 92 LYS A N 1
ATOM 747 C CA . LYS A 1 92 ? -2.104 -8.755 4.231 1.00 89.25 92 LYS A CA 1
ATOM 748 C C . LYS A 1 92 ? -3.310 -8.910 3.310 1.00 89.25 92 LYS A C 1
ATOM 750 O O . LYS A 1 92 ? -3.400 -8.139 2.324 1.00 89.25 92 LYS A O 1
#

pLDDT: mean 88.68, std 10.51, range [53.94, 97.56]

Radius of gyration: 12.59 Å; Cα contacts (8 Å, |Δi|>4): 177; chains: 1; bounding box: 38×21×33 Å

Foldseek 3Di:
DQAFDDLVLLLVLCVVPADPQWDKAWDAKAAVPGPPDPDLLAAEDPVRHRFIWGKIFTAHNVRDGQKIWTAGRNGWIWMDGPPPDSYIDTDD

Nearest PDB structures (foldseek):
  7cyz-assembly1_A  TM=5.515E-01  e=1.796E+00  Homo sapiens
  5zm6-assembly1_B-2  TM=6.405E-01  e=2.580E+00  Homo sapiens
  2af5-assembly1_A  TM=5.564E-01  e=3.092E+00  Borreliella burgdorferi
  3cka-assembly1_A  TM=4.682E-01  e=2.741E+00  Borreliella burgdorferi
  4b2z-assembly1_A  TM=5.943E-01  e=7.197E+00  Saccharomyces cerevisiae